Protein AF-X1HRN3-F1 (afdb_monomer_lite)

Sequence (73 aa):
MEKGGCKVDHDQMRVRIPPGLVTESIRSCPSTFHMKALDPDNDIIMGGNTTYVGLFPGNHIVELDTWEVRPAT

Organism: NCBI:txid412755

Secondary structure (DSSP, 8-state):
-GGGT-EEETTTTEEE--HHHHHHHHHHS-SEEEEPPSSGGG-EEEETT-----PPP-SEEE-TTT--EEE--

Foldseek 3Di:
DVVLVWDADVVVRDIHDDPVSVVVVVVPDDQWDWDADPPRVPIDIPHDPDDDDDDDDDQWDQDPVPRDIDGDD

pLDDT: mean 95.44, std 2.51, range [84.56, 98.0]

Radius of gyration: 20.81 Å; chains: 1; bounding box: 47×24×50 Å

Structure (mmCIF, N/CA/C/O backbone):
data_AF-X1HRN3-F1
#
_entry.id   AF-X1HRN3-F1
#
loop_
_atom_site.group_PDB
_atom_site.id
_atom_site.type_symbol
_atom_site.label_atom_id
_atom_site.label_alt_id
_atom_site.label_comp_id
_atom_site.label_asym_id
_atom_site.label_entity_id
_atom_site.label_seq_id
_atom_site.pdbx_PDB_ins_code
_atom_site.Cartn_x
_atom_site.Cartn_y
_atom_site.Cartn_z
_atom_site.occupancy
_atom_site.B_iso_or_equiv
_atom_site.auth_seq_id
_atom_site.auth_comp_id
_atom_site.auth_asym_id
_atom_site.auth_atom_id
_atom_site.pdbx_PDB_model_num
ATOM 1 N N . MET A 1 1 ? -7.692 6.599 18.362 1.00 90.12 1 MET A N 1
ATOM 2 C CA . MET A 1 1 ? -8.013 5.178 18.621 1.00 90.12 1 MET A CA 1
ATOM 3 C C . MET A 1 1 ? -9.147 5.038 19.632 1.00 90.12 1 MET A C 1
ATOM 5 O O . MET A 1 1 ? -10.137 4.413 19.286 1.00 90.12 1 MET A O 1
ATOM 9 N N . GLU A 1 2 ? -9.085 5.675 20.808 1.00 96.00 2 GLU A N 1
ATOM 10 C CA . GLU A 1 2 ? -10.182 5.634 21.804 1.00 96.00 2 GLU A CA 1
ATOM 11 C C . GLU A 1 2 ? -11.516 6.166 21.261 1.00 96.00 2 GLU A C 1
ATOM 13 O O . GLU A 1 2 ? -12.533 5.491 21.363 1.00 96.00 2 GLU A O 1
ATOM 18 N N . LYS A 1 3 ? -11.499 7.312 20.559 1.00 95.19 3 LYS A N 1
ATOM 19 C CA . LYS A 1 3 ? -12.682 7.853 19.855 1.00 95.19 3 LYS A CA 1
ATOM 20 C C . LYS A 1 3 ? -13.302 6.862 18.854 1.00 95.19 3 LYS A C 1
ATOM 22 O O . LYS A 1 3 ? -14.485 6.954 18.563 1.00 95.19 3 LYS A O 1
ATOM 27 N N . GLY A 1 4 ? -12.502 5.937 18.322 1.00 91.44 4 GLY A N 1
ATOM 28 C CA . GLY A 1 4 ? -12.949 4.891 17.400 1.00 91.44 4 GLY A CA 1
ATOM 29 C C . GLY A 1 4 ? -13.438 3.618 18.094 1.00 91.44 4 GLY A C 1
ATOM 30 O O . GLY A 1 4 ? -13.740 2.658 17.404 1.00 91.44 4 GLY A O 1
ATOM 31 N N . GLY A 1 5 ? -13.489 3.574 19.430 1.00 94.62 5 GLY A N 1
ATOM 32 C CA . GLY A 1 5 ? -13.932 2.399 20.190 1.00 94.62 5 GLY A CA 1
ATOM 33 C C . GLY A 1 5 ? -12.831 1.379 20.503 1.00 94.62 5 GLY A C 1
ATOM 34 O O . GLY A 1 5 ? -13.127 0.292 20.998 1.00 94.62 5 GLY A O 1
ATOM 35 N N . CYS A 1 6 ? -11.559 1.694 20.241 1.00 96.94 6 CYS A N 1
ATOM 36 C CA . CYS A 1 6 ? -10.446 0.827 20.630 1.00 96.94 6 CYS A CA 1
ATOM 37 C C . CYS A 1 6 ? -10.106 0.978 22.118 1.00 96.94 6 CYS A C 1
ATOM 39 O O . CYS A 1 6 ? -10.122 2.087 22.652 1.00 96.94 6 CYS A O 1
ATOM 41 N N . LYS A 1 7 ? -9.673 -0.115 22.758 1.00 97.38 7 LYS A N 1
ATOM 42 C CA . LYS A 1 7 ? -9.078 -0.064 24.102 1.00 97.38 7 LYS A CA 1
ATOM 43 C C . LYS A 1 7 ? -7.587 0.254 23.979 1.00 97.38 7 LYS A C 1
ATOM 45 O O . LYS A 1 7 ? -6.842 -0.567 23.439 1.00 97.38 7 LYS A O 1
ATOM 50 N N . VAL A 1 8 ? -7.165 1.419 24.464 1.00 97.75 8 VAL A N 1
ATOM 51 C CA . VAL A 1 8 ? -5.770 1.882 24.411 1.00 97.75 8 VAL A CA 1
ATOM 52 C C . VAL A 1 8 ? -5.132 1.763 25.791 1.00 97.75 8 VAL A C 1
ATOM 54 O O . VAL A 1 8 ? -5.715 2.152 26.795 1.00 97.75 8 VAL A O 1
ATOM 57 N N . ASP A 1 9 ? -3.946 1.175 25.828 1.00 97.69 9 ASP A N 1
ATOM 58 C CA . ASP A 1 9 ? -3.071 1.081 26.988 1.00 97.69 9 ASP A CA 1
ATOM 59 C C . ASP A 1 9 ? -1.826 1.917 26.670 1.00 97.69 9 ASP A C 1
ATOM 61 O O . ASP A 1 9 ? -1.007 1.528 25.832 1.00 97.69 9 ASP A O 1
ATOM 65 N N . HIS A 1 10 ? -1.750 3.109 27.261 1.00 96.75 10 HIS A N 1
ATOM 66 C CA . HIS A 1 10 ? -0.680 4.070 26.992 1.00 96.75 10 HIS A CA 1
ATOM 67 C C . HIS A 1 10 ? 0.636 3.689 27.671 1.00 96.75 10 HIS A C 1
ATOM 69 O O . HIS A 1 10 ? 1.695 3.964 27.115 1.00 96.75 10 HIS A O 1
ATOM 75 N N . ASP A 1 11 ? 0.578 2.992 28.804 1.00 98.00 11 ASP A N 1
ATOM 76 C CA . ASP A 1 11 ? 1.771 2.551 29.527 1.00 98.00 11 ASP A CA 1
ATOM 77 C C . ASP A 1 11 ? 2.495 1.443 28.752 1.00 98.00 11 ASP A C 1
ATOM 79 O O . ASP A 1 11 ? 3.720 1.437 28.643 1.00 98.00 11 ASP A O 1
ATOM 83 N N . GLN A 1 12 ? 1.733 0.517 28.158 1.00 97.81 12 GLN A N 1
ATOM 84 C CA . GLN A 1 12 ? 2.272 -0.571 27.333 1.00 97.81 12 GLN A CA 1
ATOM 85 C C . GLN A 1 12 ? 2.347 -0.241 25.838 1.00 97.81 12 GLN A C 1
ATOM 87 O O . GLN A 1 12 ? 2.706 -1.119 25.048 1.00 97.81 12 GLN A O 1
ATOM 92 N N . MET A 1 13 ? 1.964 0.973 25.430 1.00 96.50 13 MET A N 1
ATOM 93 C CA . MET A 1 13 ? 1.880 1.390 24.024 1.00 96.50 13 MET A CA 1
ATOM 94 C C . MET A 1 13 ? 1.093 0.391 23.154 1.00 96.50 13 MET A C 1
ATOM 96 O O . MET A 1 13 ? 1.487 0.054 22.034 1.00 96.50 13 MET A O 1
ATOM 100 N N . ARG A 1 14 ? -0.030 -0.122 23.675 1.00 97.81 14 ARG A N 1
ATOM 101 C CA . ARG A 1 14 ? -0.807 -1.207 23.056 1.00 97.81 14 ARG A CA 1
ATOM 102 C C . ARG A 1 14 ? -2.248 -0.796 22.791 1.00 97.81 14 ARG A C 1
ATOM 104 O O . ARG A 1 14 ? -2.955 -0.336 23.679 1.00 97.81 14 ARG A O 1
ATOM 111 N N . VAL A 1 15 ? -2.734 -1.082 21.584 1.00 97.75 15 VAL A N 1
ATOM 112 C CA . VAL A 1 15 ? -4.143 -0.897 21.207 1.00 97.75 15 VAL A CA 1
ATOM 113 C C . VAL A 1 15 ? -4.795 -2.255 20.961 1.00 97.75 15 VAL A C 1
ATOM 115 O O . VAL A 1 15 ? -4.250 -3.089 20.242 1.00 97.75 15 VAL A O 1
ATOM 118 N N . ARG A 1 16 ? -5.977 -2.483 21.539 1.00 96.75 16 ARG A N 1
ATOM 119 C CA . ARG A 1 16 ? -6.837 -3.633 21.229 1.00 96.75 16 ARG A CA 1
ATOM 120 C C . ARG A 1 16 ? -8.032 -3.150 20.413 1.00 96.75 16 ARG A C 1
ATOM 122 O O . ARG A 1 16 ? -8.822 -2.334 20.894 1.00 96.75 16 ARG A O 1
ATOM 129 N N . ILE A 1 17 ? -8.136 -3.648 19.185 1.00 97.44 17 ILE A N 1
ATOM 130 C CA . ILE A 1 17 ? -9.167 -3.267 18.217 1.00 97.44 17 ILE A CA 1
ATOM 131 C C . ILE A 1 17 ? -10.310 -4.294 18.281 1.00 97.44 17 ILE A C 1
ATOM 133 O O . ILE A 1 17 ? -10.036 -5.493 18.187 1.00 97.44 17 ILE A O 1
ATOM 137 N N . PRO A 1 18 ? -11.575 -3.873 18.452 1.00 95.69 1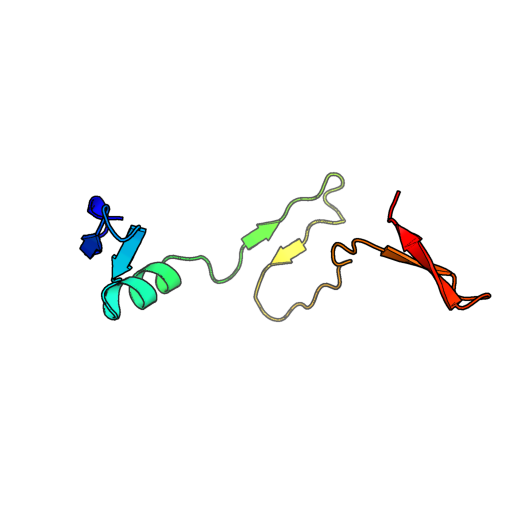8 PRO A N 1
ATOM 138 C CA . PRO A 1 18 ? -12.717 -4.779 18.392 1.00 95.69 18 PRO A CA 1
ATOM 139 C C . PRO A 1 18 ? -12.803 -5.506 17.034 1.00 95.69 18 PRO A C 1
ATOM 141 O O . PRO A 1 18 ? -12.622 -4.859 16.001 1.00 95.69 18 PRO A O 1
ATOM 144 N N . PRO A 1 19 ? -13.135 -6.812 16.992 1.00 90.25 19 PRO A N 1
ATOM 145 C CA . PRO A 1 19 ? -13.172 -7.575 15.738 1.00 90.25 19 PRO A CA 1
ATOM 146 C C . PRO A 1 19 ? -14.085 -6.977 14.650 1.00 90.25 19 PRO A C 1
ATOM 148 O O . PRO A 1 19 ? -13.712 -6.937 13.478 1.00 90.25 19 PRO A O 1
ATOM 151 N N . GLY A 1 20 ? -15.264 -6.469 15.032 1.00 94.19 20 GLY A N 1
ATOM 152 C CA . GLY A 1 20 ? -16.217 -5.858 14.094 1.00 94.19 20 GLY A CA 1
ATOM 153 C C . GLY A 1 20 ? -15.719 -4.541 13.493 1.00 94.19 20 GLY A C 1
ATOM 154 O O . GLY A 1 20 ? -15.890 -4.308 12.297 1.00 94.19 20 GLY A O 1
ATOM 155 N N . LEU A 1 21 ? -15.004 -3.739 14.290 1.00 95.56 21 LEU A N 1
ATOM 156 C CA . LEU A 1 21 ? -14.532 -2.411 13.894 1.00 95.56 21 LEU A CA 1
ATOM 157 C C . LEU A 1 21 ? -13.567 -2.468 12.703 1.00 95.56 21 LEU A C 1
ATOM 159 O O . LEU A 1 21 ? -13.617 -1.606 11.827 1.00 95.56 21 LEU A O 1
ATOM 163 N N . VAL A 1 22 ? -12.710 -3.493 12.639 1.00 94.25 22 VAL A N 1
ATOM 164 C CA . VAL A 1 22 ? -11.789 -3.691 11.505 1.00 94.25 22 VAL A CA 1
ATOM 165 C C . VAL A 1 22 ? -12.572 -3.916 10.214 1.00 94.25 22 VAL A C 1
ATOM 167 O O . VAL A 1 22 ? -12.302 -3.278 9.200 1.00 94.25 22 VAL A O 1
ATOM 170 N N . THR A 1 23 ? -13.575 -4.793 10.261 1.00 95.19 23 THR A N 1
ATOM 171 C CA . THR A 1 23 ? -14.380 -5.146 9.085 1.00 95.19 23 THR A CA 1
ATOM 172 C C . THR A 1 23 ? -15.208 -3.957 8.605 1.00 95.19 23 THR A C 1
ATOM 174 O O . THR A 1 23 ? -15.261 -3.688 7.406 1.00 95.19 23 THR A O 1
ATOM 177 N N . GLU A 1 24 ? -15.831 -3.222 9.526 1.00 95.88 24 GLU A 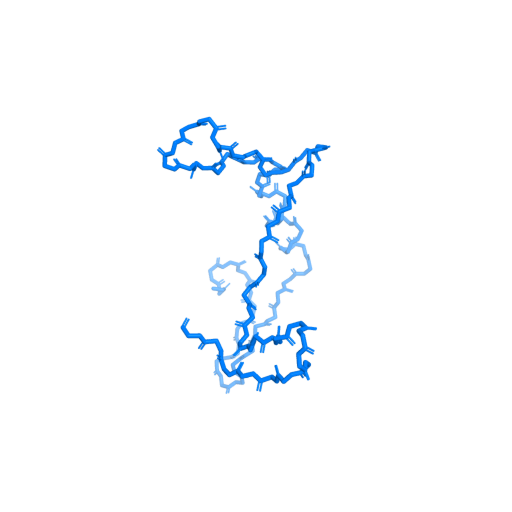N 1
ATOM 178 C CA . GLU A 1 24 ? -16.593 -2.007 9.211 1.00 95.88 24 GLU A CA 1
ATOM 179 C C . GLU A 1 24 ? -15.706 -0.924 8.593 1.00 95.88 24 GLU A C 1
ATOM 181 O O . GLU A 1 24 ? -16.070 -0.334 7.576 1.00 95.88 24 GLU A O 1
ATOM 186 N N . SER A 1 25 ? -14.508 -0.723 9.148 1.00 94.88 25 SER A N 1
ATOM 187 C CA . SER A 1 25 ? -13.539 0.242 8.620 1.00 94.88 25 SER A CA 1
ATOM 188 C C . SER A 1 25 ? -13.121 -0.109 7.191 1.00 94.88 25 SER A C 1
ATOM 190 O O . SER A 1 25 ? -13.178 0.753 6.319 1.00 94.88 25 SER A O 1
ATOM 192 N N . ILE A 1 26 ? -12.784 -1.374 6.917 1.00 94.69 26 ILE A N 1
ATOM 193 C CA . ILE A 1 26 ? -12.419 -1.829 5.563 1.00 94.69 26 ILE A CA 1
ATOM 194 C C . ILE A 1 26 ? -13.583 -1.644 4.580 1.00 94.69 26 ILE A C 1
ATOM 196 O O . ILE A 1 26 ? -13.364 -1.220 3.450 1.00 94.69 26 ILE A O 1
ATOM 200 N N . ARG A 1 27 ? -14.827 -1.910 4.998 1.00 96.00 27 ARG A N 1
ATOM 201 C CA . ARG A 1 27 ? -16.017 -1.717 4.146 1.00 96.00 27 ARG A CA 1
ATOM 202 C C . ARG A 1 27 ? -16.268 -0.259 3.767 1.00 96.00 27 ARG A C 1
ATOM 204 O O . ARG A 1 27 ? -16.905 -0.014 2.750 1.00 96.00 27 ARG A O 1
ATOM 211 N N . SER A 1 28 ? -15.800 0.690 4.578 1.00 95.50 28 SER A N 1
ATOM 212 C CA . SER A 1 28 ? -15.880 2.118 4.253 1.00 95.50 28 SER A CA 1
ATOM 213 C C . SER A 1 28 ? -14.843 2.562 3.217 1.00 95.50 28 SER A C 1
ATOM 215 O O . SER A 1 28 ? -14.984 3.635 2.632 1.00 95.50 28 SER A O 1
ATOM 217 N N . CYS A 1 29 ? -13.805 1.754 2.977 1.00 96.56 29 CYS A N 1
ATOM 218 C CA . CYS A 1 29 ? -12.791 2.058 1.980 1.00 96.56 29 CYS A CA 1
ATOM 219 C C . CYS A 1 29 ? -13.348 1.838 0.564 1.00 96.56 29 CYS A C 1
ATOM 221 O O . CYS A 1 29 ? -14.093 0.881 0.332 1.00 96.56 29 CYS A O 1
ATOM 223 N N . PRO A 1 30 ? -12.973 2.683 -0.411 1.00 96.88 30 PRO A N 1
ATOM 224 C CA . PRO A 1 30 ? -13.375 2.472 -1.791 1.00 96.88 30 PRO A CA 1
ATOM 225 C C . PRO A 1 30 ? -12.744 1.187 -2.338 1.00 96.88 30 PRO A C 1
ATOM 227 O O . PRO A 1 30 ? -11.560 0.923 -2.132 1.00 96.88 30 PRO A O 1
ATOM 230 N N . SER A 1 31 ? -13.523 0.409 -3.089 1.00 95.88 31 SER A N 1
ATOM 2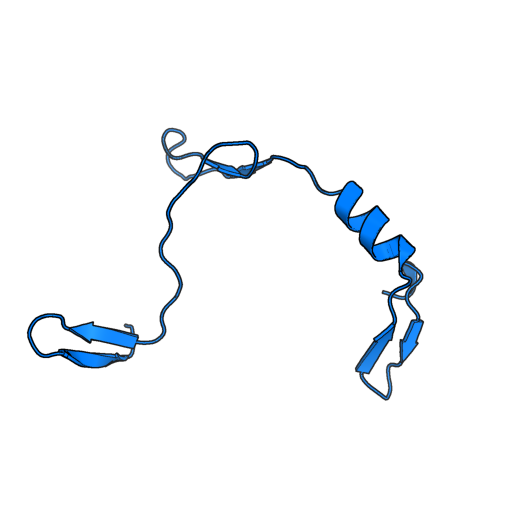31 C CA . SER A 1 31 ? -13.021 -0.766 -3.813 1.00 95.88 31 SER A CA 1
ATOM 232 C C . SER A 1 31 ? -12.194 -0.389 -5.045 1.00 95.88 31 SER A C 1
ATOM 234 O O . SER A 1 31 ? -11.495 -1.231 -5.610 1.00 95.88 31 SER A O 1
ATOM 236 N N . THR A 1 32 ? -12.297 0.860 -5.504 1.00 97.25 32 THR A N 1
ATOM 237 C CA . THR A 1 32 ? -11.535 1.407 -6.625 1.00 97.25 32 THR A CA 1
ATOM 238 C C . THR A 1 32 ? -11.344 2.910 -6.451 1.00 97.25 32 THR A C 1
ATOM 240 O O . THR A 1 32 ? -12.282 3.601 -6.053 1.00 97.25 32 THR A O 1
ATOM 243 N N . PHE A 1 33 ? -10.155 3.431 -6.751 1.00 97.12 33 PHE A N 1
ATOM 244 C CA . PHE A 1 33 ? -9.877 4.869 -6.698 1.00 97.12 33 PHE A CA 1
ATOM 245 C C . PHE A 1 33 ? -8.898 5.314 -7.790 1.00 97.12 33 PHE A C 1
ATOM 247 O O . PHE A 1 33 ? -8.104 4.530 -8.303 1.00 97.12 33 PHE A O 1
ATOM 254 N N . HIS A 1 34 ? -8.970 6.594 -8.149 1.00 97.19 34 HIS A N 1
ATOM 255 C CA . HIS A 1 34 ? -8.159 7.208 -9.198 1.00 97.19 34 HIS A CA 1
ATOM 256 C C . HIS A 1 34 ? -6.877 7.796 -8.609 1.00 97.19 34 HIS A C 1
ATOM 258 O O . HIS A 1 34 ? -6.934 8.674 -7.745 1.00 97.19 34 HIS A O 1
ATOM 264 N N . MET A 1 35 ? -5.729 7.317 -9.074 1.00 97.44 35 MET A N 1
ATOM 265 C CA . MET A 1 35 ? -4.418 7.872 -8.761 1.00 97.44 35 MET A CA 1
ATOM 266 C C . MET A 1 35 ? -3.926 8.676 -9.963 1.00 97.44 35 MET A C 1
ATOM 268 O O . MET A 1 35 ? -3.746 8.133 -11.051 1.00 97.44 35 MET A O 1
ATOM 272 N N . LYS A 1 36 ? -3.741 9.980 -9.746 1.00 97.94 36 LYS A N 1
ATOM 273 C CA . LYS A 1 36 ? -3.382 10.933 -10.795 1.00 97.94 36 LYS A CA 1
ATOM 274 C C . LYS A 1 36 ? -1.873 11.053 -10.955 1.00 97.94 36 LYS A C 1
ATOM 276 O O . LYS A 1 36 ? -1.159 11.185 -9.957 1.00 97.94 36 LYS A O 1
ATOM 281 N N . ALA A 1 37 ? -1.420 11.058 -12.196 1.00 97.56 37 ALA A N 1
ATOM 282 C CA . ALA A 1 37 ? -0.065 11.367 -12.599 1.00 97.56 37 ALA A CA 1
ATOM 283 C C . ALA A 1 37 ? 0.056 12.847 -13.003 1.00 97.56 37 ALA A C 1
ATOM 285 O O . ALA A 1 37 ? -0.918 13.600 -13.039 1.00 97.56 37 ALA A O 1
ATOM 286 N N . LEU A 1 38 ? 1.292 13.278 -13.268 1.00 97.69 38 LEU A N 1
ATOM 287 C CA . LEU A 1 38 ? 1.553 14.617 -13.795 1.00 97.69 38 LEU A CA 1
ATOM 288 C C . LEU A 1 38 ? 1.007 14.771 -15.222 1.00 97.69 38 LEU A C 1
ATOM 290 O O . LEU A 1 38 ? 0.394 15.786 -15.539 1.00 97.69 38 LEU A O 1
ATOM 294 N N . ASP A 1 39 ? 1.243 13.761 -16.058 1.00 97.94 39 ASP A N 1
ATOM 295 C CA . ASP A 1 39 ? 0.629 13.616 -17.372 1.00 97.94 39 ASP A CA 1
ATOM 296 C C . ASP A 1 39 ? -0.610 12.712 -17.230 1.00 97.94 39 ASP A C 1
ATOM 298 O O . ASP A 1 39 ? -0.435 11.542 -16.870 1.00 97.94 39 ASP A O 1
ATOM 302 N N . PRO A 1 40 ? -1.832 13.226 -17.479 1.00 97.38 40 PRO A N 1
ATOM 303 C CA . PRO A 1 40 ? -3.079 12.481 -17.300 1.00 97.38 40 PRO A CA 1
ATOM 304 C C . PRO A 1 40 ? -3.162 11.170 -18.088 1.00 97.38 40 PRO A C 1
ATOM 306 O O . PRO A 1 40 ? -3.887 10.266 -17.673 1.00 97.38 40 PRO A O 1
ATOM 309 N N . ASP A 1 41 ? -2.412 11.032 -19.185 1.00 97.44 41 ASP A N 1
ATOM 310 C CA . ASP A 1 41 ? -2.372 9.786 -19.963 1.00 97.44 41 ASP A CA 1
ATOM 311 C C . ASP A 1 41 ? -1.722 8.627 -19.177 1.00 97.44 41 ASP A C 1
ATOM 313 O O . ASP A 1 41 ? -1.906 7.458 -19.519 1.00 97.44 41 ASP A O 1
ATOM 317 N N . ASN A 1 42 ? -1.006 8.936 -18.088 1.00 96.75 42 ASN A N 1
ATOM 318 C CA . ASN A 1 42 ? -0.384 7.971 -17.178 1.00 96.75 42 ASN A CA 1
ATOM 319 C C . ASN A 1 42 ? -1.173 7.763 -15.872 1.00 96.75 42 ASN A C 1
ATOM 321 O O . ASN A 1 42 ? -0.657 7.152 -14.932 1.00 96.75 42 ASN A O 1
ATOM 325 N N . ASP A 1 43 ? -2.400 8.278 -15.778 1.00 97.38 43 ASP A N 1
ATOM 326 C CA . ASP A 1 43 ? -3.270 8.037 -14.631 1.00 97.38 43 ASP A CA 1
ATOM 327 C C . ASP A 1 43 ? -3.569 6.539 -14.459 1.00 97.38 43 ASP A C 1
ATOM 329 O O . ASP A 1 43 ? -3.777 5.801 -15.427 1.00 97.38 43 ASP A O 1
ATOM 333 N N . ILE A 1 44 ? -3.656 6.083 -13.207 1.00 96.81 44 ILE A N 1
ATOM 334 C CA . ILE A 1 44 ? -3.985 4.687 -12.898 1.00 96.81 44 ILE A CA 1
ATOM 335 C C . ILE A 1 44 ? -5.236 4.576 -12.030 1.00 96.81 44 ILE A C 1
ATOM 337 O O . ILE A 1 44 ? -5.516 5.409 -11.163 1.00 96.81 44 ILE A O 1
ATOM 341 N N . ILE A 1 45 ? -5.998 3.508 -12.255 1.00 97.06 45 ILE A N 1
ATOM 342 C CA . ILE A 1 45 ? -7.202 3.179 -11.495 1.00 97.06 45 ILE A CA 1
ATOM 343 C C . ILE A 1 45 ? -6.872 2.019 -10.558 1.00 97.06 45 ILE A C 1
ATOM 345 O O . ILE A 1 45 ? -6.809 0.865 -10.966 1.00 97.06 45 ILE A O 1
ATOM 349 N N . MET A 1 46 ? -6.652 2.324 -9.284 1.00 96.44 46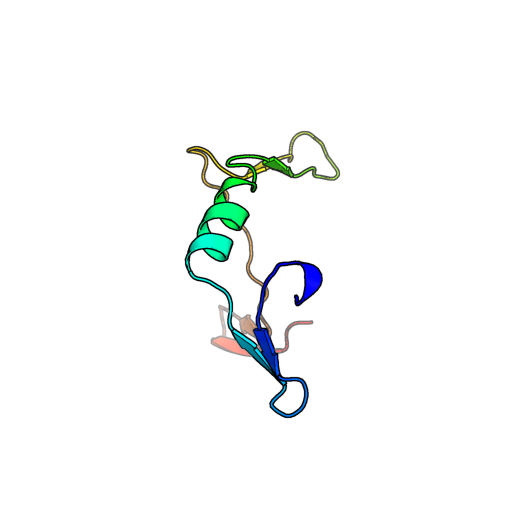 MET A N 1
ATOM 350 C CA . MET A 1 46 ? -6.292 1.334 -8.275 1.00 96.44 46 MET A CA 1
ATOM 351 C C . MET A 1 46 ? -7.524 0.536 -7.856 1.00 96.44 46 MET A C 1
ATOM 353 O O . MET A 1 46 ? -8.403 1.080 -7.191 1.00 96.44 46 MET A O 1
ATOM 357 N N . GLY A 1 47 ? -7.576 -0.745 -8.223 1.00 94.94 47 GLY A N 1
ATOM 358 C CA . GLY A 1 47 ? -8.690 -1.656 -7.945 1.00 94.94 47 GLY A CA 1
ATOM 359 C C . GLY A 1 47 ? -9.213 -2.341 -9.211 1.00 94.94 47 GLY A C 1
ATOM 360 O O . GLY A 1 47 ? -8.624 -2.242 -10.286 1.00 94.94 47 GLY A O 1
ATOM 361 N N . GLY A 1 48 ? -10.333 -3.055 -9.090 1.00 94.31 48 GLY A N 1
ATOM 362 C CA . GLY A 1 48 ? -10.954 -3.753 -10.218 1.00 94.31 48 GLY A CA 1
ATOM 363 C C . GLY A 1 48 ? -10.135 -4.949 -10.721 1.00 94.31 48 GLY A C 1
ATOM 364 O O . GLY A 1 48 ? -9.606 -5.720 -9.927 1.00 94.31 48 GLY A O 1
ATOM 365 N N . ASN A 1 49 ? -10.075 -5.120 -12.046 1.00 96.38 49 ASN A N 1
ATOM 366 C CA . ASN A 1 49 ? -9.413 -6.252 -12.712 1.00 96.38 49 ASN A CA 1
ATOM 367 C C . ASN A 1 49 ? -8.164 -5.833 -13.515 1.00 96.38 49 ASN A C 1
ATOM 369 O O . ASN A 1 49 ? -7.708 -6.569 -14.388 1.00 96.38 49 ASN A O 1
ATOM 373 N N . THR A 1 50 ? -7.634 -4.634 -13.259 1.00 95.38 50 THR A N 1
ATOM 374 C CA . THR A 1 50 ? -6.455 -4.101 -13.953 1.00 95.38 50 THR A CA 1
ATOM 375 C C . THR A 1 50 ? -5.214 -4.302 -13.092 1.00 95.38 50 THR A C 1
ATOM 377 O O . THR A 1 50 ? -5.216 -3.988 -11.903 1.00 95.38 50 THR A O 1
ATOM 380 N N . THR A 1 51 ? -4.138 -4.821 -13.682 1.00 95.50 51 THR A N 1
ATOM 381 C CA . THR A 1 51 ? -2.848 -4.992 -13.001 1.00 95.50 51 THR A CA 1
ATOM 382 C C . THR A 1 51 ? -1.855 -3.951 -13.494 1.00 95.50 51 THR A C 1
ATOM 384 O O . THR A 1 51 ? -1.595 -3.857 -14.690 1.00 95.50 51 THR A O 1
ATOM 387 N N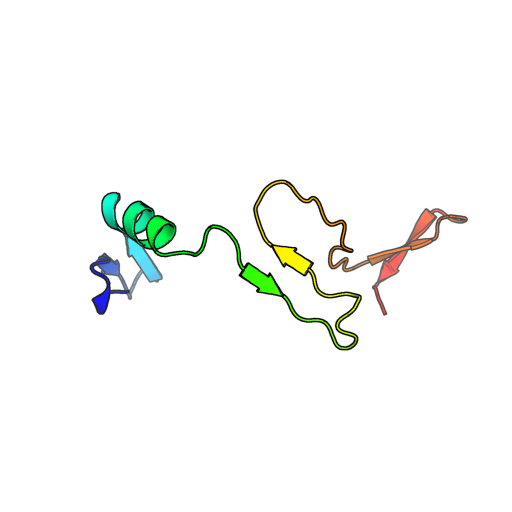 . TYR A 1 52 ? -1.276 -3.207 -12.555 1.00 95.44 52 TYR A N 1
ATOM 388 C CA . TYR A 1 52 ? -0.183 -2.270 -12.798 1.00 95.44 52 TYR A CA 1
ATOM 389 C C . TYR A 1 52 ? 1.113 -2.837 -12.220 1.00 95.44 52 TYR A C 1
ATOM 391 O O . TYR A 1 52 ? 1.094 -3.519 -11.194 1.00 95.44 52 TYR A O 1
ATOM 399 N N . VAL A 1 53 ? 2.240 -2.542 -12.864 1.00 94.56 53 VAL A N 1
ATOM 400 C CA . VAL A 1 53 ? 3.577 -2.913 -12.385 1.00 94.56 53 VAL A CA 1
ATOM 401 C C . VAL A 1 53 ? 4.308 -1.640 -11.989 1.00 94.56 53 VAL A C 1
ATOM 403 O O . VAL A 1 53 ? 4.289 -0.656 -12.723 1.00 94.56 53 VAL A O 1
ATOM 406 N N . GLY A 1 54 ? 4.942 -1.662 -10.821 1.00 91.94 54 GLY A N 1
ATOM 407 C CA . GLY A 1 54 ? 5.721 -0.548 -10.300 1.00 91.94 54 GLY A CA 1
ATOM 408 C C . GLY A 1 54 ? 7.045 -1.025 -9.724 1.00 91.94 54 GLY A C 1
ATOM 409 O O . GLY A 1 54 ? 7.215 -2.199 -9.393 1.00 91.94 54 GLY A O 1
ATOM 410 N N . LEU A 1 55 ? 7.985 -0.094 -9.605 1.00 91.38 55 LEU A N 1
ATOM 411 C CA . LEU A 1 55 ? 9.245 -0.327 -8.912 1.00 91.38 55 LEU A CA 1
ATOM 412 C C . LEU A 1 55 ? 9.005 -0.322 -7.397 1.00 91.38 55 LEU A C 1
ATOM 414 O O . LEU A 1 55 ? 8.168 0.427 -6.894 1.00 91.38 55 LEU A O 1
ATOM 418 N N . PHE A 1 56 ? 9.753 -1.146 -6.668 1.00 88.00 56 PHE A N 1
ATOM 419 C CA . PHE A 1 56 ? 9.731 -1.169 -5.207 1.00 88.00 56 PHE A CA 1
ATOM 420 C C . PHE A 1 56 ? 10.978 -0.457 -4.660 1.00 88.00 56 PHE A C 1
ATOM 422 O O . PHE A 1 56 ? 12.050 -0.600 -5.254 1.00 88.00 56 PHE A O 1
ATOM 429 N N . PRO A 1 57 ? 10.885 0.302 -3.553 1.00 90.56 57 PRO A N 1
ATOM 430 C CA . PRO A 1 57 ? 12.051 0.953 -2.968 1.00 90.56 57 PRO A CA 1
ATOM 431 C C . PRO A 1 57 ? 13.077 -0.084 -2.489 1.00 90.56 57 PRO A C 1
ATOM 433 O O . PRO A 1 57 ? 12.798 -0.893 -1.604 1.00 90.56 57 PRO A O 1
ATOM 436 N N . GLY A 1 58 ? 14.274 -0.040 -3.073 1.00 91.19 58 GLY A N 1
ATOM 437 C CA . GLY A 1 58 ? 15.437 -0.825 -2.663 1.00 91.19 58 GLY A CA 1
ATOM 438 C C . GLY A 1 58 ? 16.485 0.056 -1.986 1.00 91.19 58 GLY A C 1
ATOM 439 O O . GLY A 1 58 ? 16.650 1.217 -2.347 1.00 91.19 58 GLY A O 1
ATOM 440 N N . ASN A 1 59 ? 17.203 -0.491 -1.004 1.00 94.75 59 ASN A N 1
ATOM 441 C CA . ASN A 1 59 ? 18.296 0.211 -0.318 1.00 94.75 59 ASN A CA 1
ATOM 442 C C . ASN A 1 59 ? 19.681 -0.061 -0.935 1.00 94.75 59 ASN A C 1
ATOM 444 O O . ASN A 1 59 ? 20.653 0.599 -0.571 1.00 94.75 59 ASN A O 1
ATOM 448 N N . HIS A 1 60 ? 19.769 -1.019 -1.857 1.00 95.44 60 HIS A N 1
ATOM 449 C CA . HIS A 1 60 ? 20.990 -1.386 -2.564 1.00 95.44 60 HIS A CA 1
ATOM 450 C C . HIS A 1 60 ? 20.704 -1.628 -4.043 1.00 95.44 60 HIS A C 1
ATOM 452 O O . HIS A 1 60 ? 19.576 -1.937 -4.431 1.00 95.44 60 HIS A O 1
ATOM 458 N N . ILE A 1 61 ? 21.756 -1.515 -4.845 1.00 95.12 61 ILE A N 1
ATOM 459 C CA . ILE A 1 61 ? 21.770 -1.800 -6.277 1.00 95.12 61 ILE A CA 1
ATOM 460 C C . ILE A 1 61 ? 22.757 -2.944 -6.508 1.00 95.12 61 ILE A C 1
ATOM 462 O O . ILE A 1 61 ? 23.840 -2.952 -5.920 1.00 95.12 61 ILE A O 1
ATOM 466 N N . VAL A 1 62 ? 22.362 -3.904 -7.345 1.00 95.06 62 VAL A N 1
ATOM 467 C CA . VAL A 1 62 ? 23.230 -4.982 -7.832 1.00 95.06 62 VAL A CA 1
ATOM 468 C C . VAL A 1 62 ? 23.649 -4.632 -9.253 1.00 95.06 62 VAL A C 1
ATOM 470 O O . VAL A 1 62 ? 22.789 -4.486 -10.123 1.00 95.06 62 VAL A O 1
ATOM 473 N N . GLU A 1 63 ? 24.950 -4.495 -9.488 1.00 94.75 63 GLU A N 1
ATOM 474 C CA . GLU A 1 63 ? 25.492 -4.319 -10.836 1.00 94.75 63 GLU A CA 1
ATOM 475 C C . GLU A 1 63 ? 25.446 -5.669 -11.567 1.00 94.75 63 GLU A C 1
ATOM 477 O O . GLU A 1 63 ? 26.036 -6.647 -11.111 1.00 94.75 63 G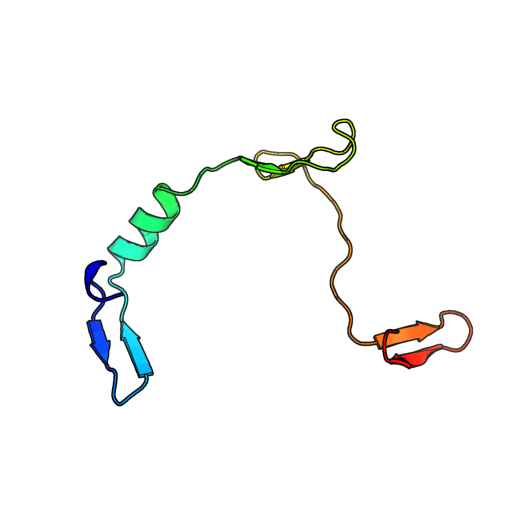LU A O 1
ATOM 482 N N . LEU A 1 64 ? 24.716 -5.761 -12.681 1.00 94.75 64 LEU A N 1
ATOM 483 C CA . LEU A 1 64 ? 24.400 -7.058 -13.303 1.00 94.75 64 LEU A CA 1
ATOM 484 C C . LEU A 1 64 ? 25.599 -7.731 -13.990 1.00 94.75 64 LEU A C 1
ATOM 486 O O . LEU A 1 64 ? 25.595 -8.949 -14.157 1.00 94.75 64 LEU A O 1
ATOM 490 N N . ASP A 1 65 ? 26.623 -6.960 -14.356 1.00 97.06 65 ASP A N 1
ATOM 491 C CA . ASP A 1 65 ? 27.825 -7.486 -15.009 1.00 97.06 65 ASP A CA 1
ATOM 492 C C . ASP A 1 65 ? 28.829 -8.070 -14.001 1.00 97.06 65 ASP A C 1
ATOM 494 O O . ASP A 1 65 ? 29.471 -9.085 -14.272 1.00 97.06 65 ASP A O 1
ATOM 498 N N . THR A 1 66 ? 28.967 -7.445 -12.825 1.00 96.81 66 THR A N 1
ATOM 499 C CA . THR A 1 66 ? 29.958 -7.824 -11.798 1.00 96.81 66 THR A CA 1
ATOM 500 C C . THR A 1 66 ? 29.352 -8.566 -10.614 1.00 96.81 66 THR A C 1
ATOM 502 O O . THR A 1 66 ? 30.082 -9.206 -9.859 1.00 96.81 66 THR A O 1
ATOM 505 N N . TRP A 1 67 ? 28.030 -8.489 -10.449 1.00 95.69 67 TRP A N 1
ATOM 506 C CA . TRP A 1 67 ? 27.286 -8.951 -9.276 1.00 95.69 67 TRP A CA 1
ATOM 507 C C . TRP A 1 67 ? 27.661 -8.248 -7.967 1.00 95.69 67 TRP A C 1
ATOM 509 O O . TRP A 1 67 ? 27.299 -8.709 -6.881 1.00 95.69 67 TRP A O 1
ATOM 519 N N . GLU A 1 68 ? 28.355 -7.114 -8.045 1.00 97.19 68 GLU A N 1
ATOM 520 C CA . GLU A 1 68 ? 28.694 -6.321 -6.870 1.00 97.19 68 GLU A CA 1
ATOM 521 C C . GLU A 1 68 ? 27.474 -5.546 -6.359 1.00 97.19 68 GLU A C 1
ATOM 523 O O . GLU A 1 68 ? 26.673 -5.007 -7.126 1.00 97.19 68 GLU A O 1
ATOM 528 N N . VAL A 1 69 ? 27.340 -5.488 -5.032 1.00 97.19 69 VAL A N 1
ATOM 529 C CA . VAL A 1 69 ? 26.248 -4.794 -4.343 1.00 97.19 69 VAL A CA 1
ATOM 530 C C . VAL A 1 69 ? 26.763 -3.476 -3.783 1.00 97.19 69 VAL A C 1
ATOM 532 O O . VAL A 1 69 ? 27.768 -3.454 -3.071 1.00 97.19 69 VAL A O 1
ATOM 535 N N . ARG A 1 70 ? 26.044 -2.380 -4.033 1.00 95.25 70 ARG A N 1
ATOM 536 C CA . ARG A 1 70 ? 26.362 -1.053 -3.481 1.00 95.25 70 ARG A CA 1
ATOM 537 C C . ARG A 1 70 ? 25.127 -0.355 -2.906 1.00 95.25 70 ARG A C 1
ATOM 539 O O . ARG A 1 70 ? 24.013 -0.689 -3.312 1.00 95.25 70 ARG A O 1
ATOM 546 N N . PRO A 1 71 ? 25.287 0.616 -1.988 1.00 96.06 71 PRO A N 1
ATOM 547 C CA . PRO A 1 71 ? 24.179 1.457 -1.541 1.00 96.06 71 PRO A CA 1
ATOM 548 C C . PRO A 1 71 ? 23.475 2.148 -2.718 1.00 96.06 71 PRO A C 1
ATOM 550 O O . PRO A 1 71 ? 24.122 2.529 -3.701 1.00 96.06 71 PRO A O 1
ATOM 553 N N . ALA A 1 72 ? 22.154 2.305 -2.610 1.00 91.19 72 ALA A N 1
ATOM 554 C CA . ALA A 1 72 ? 21.390 3.145 -3.530 1.00 91.19 72 ALA A CA 1
ATOM 555 C C . ALA A 1 72 ? 21.820 4.619 -3.385 1.00 91.19 72 ALA A C 1
ATOM 557 O O . ALA A 1 72 ? 22.106 5.066 -2.271 1.00 91.19 72 ALA A O 1
ATOM 558 N N . THR A 1 73 ? 21.898 5.340 -4.508 1.00 84.56 73 THR A N 1
ATOM 559 C CA . THR A 1 73 ? 22.316 6.752 -4.570 1.00 84.56 73 THR A CA 1
ATOM 560 C C . THR A 1 73 ? 21.128 7.699 -4.595 1.00 84.56 73 THR A C 1
ATOM 562 O O . THR A 1 73 ? 20.107 7.331 -5.219 1.00 84.56 73 THR A O 1
#

InterPro domains:
  IPR010426 Trimethylamine methyltransferase [PF06253] (2-55)
  IPR038601 MttB-like superfamily [G3DSA:3.20.20.480] (1-73)